Protein AF-A0A950VQM2-F1 (afdb_monomer_lite)

Radius of gyration: 12.69 Å; chains: 1; bounding box: 29×34×24 Å

Secondary structure (DSSP, 8-state):
---PPPHHHHTTS-HHHHHHHHTTTSTT-HHHHHHHHHT---S-HHHHHHHHHHHHHHS-HHHHHHHHHHSPPTT--

Foldseek 3Di:
DLDQDFLVVLLVDDLVVVVVNCCVVAPLCNVLSVVLNVVDDDPDVVSSVVSSVVVCVPPDPVVVVVSVVSDDPVPDD

pLDDT: mean 78.31, std 16.51, range [44.88, 96.19]

Structure (mmCIF, N/CA/C/O backbone):
data_AF-A0A950VQM2-F1
#
_entry.id   AF-A0A950VQM2-F1
#
loop_
_atom_site.group_PDB
_atom_site.id
_atom_site.type_symbol
_atom_site.label_atom_id
_atom_site.label_alt_id
_atom_site.label_comp_id
_atom_site.label_asym_id
_atom_site.label_entity_id
_atom_site.label_seq_id
_atom_site.pdbx_PDB_ins_code
_atom_site.Cartn_x
_atom_site.Cartn_y
_atom_site.Cartn_z
_atom_site.occupancy
_atom_site.B_iso_or_equiv
_atom_site.auth_seq_id
_atom_site.auth_comp_id
_atom_site.auth_asym_id
_atom_site.auth_atom_id
_atom_site.pdbx_PDB_model_num
ATOM 1 N N . MET A 1 1 ? -9.311 15.487 -12.184 1.00 45.78 1 MET A N 1
ATOM 2 C CA . MET A 1 1 ? -9.482 15.491 -10.717 1.00 45.78 1 MET A CA 1
ATOM 3 C C . MET A 1 1 ? -8.974 14.162 -10.185 1.00 45.78 1 MET A C 1
ATOM 5 O O . MET A 1 1 ? -9.376 13.145 -10.753 1.00 45.78 1 MET A O 1
ATOM 9 N N . PRO A 1 2 ? -8.078 14.148 -9.184 1.00 60.78 2 PRO A N 1
ATOM 10 C CA . PRO A 1 2 ? -7.679 12.900 -8.546 1.00 60.78 2 PRO A CA 1
ATOM 11 C C . PRO A 1 2 ? -8.910 12.288 -7.871 1.00 60.78 2 PRO A C 1
ATOM 13 O O . PRO A 1 2 ? -9.603 12.963 -7.113 1.00 60.78 2 PRO A O 1
ATOM 16 N N . HIS A 1 3 ? -9.227 11.044 -8.211 1.00 75.38 3 HIS A N 1
ATOM 17 C CA . HIS A 1 3 ? -10.309 10.281 -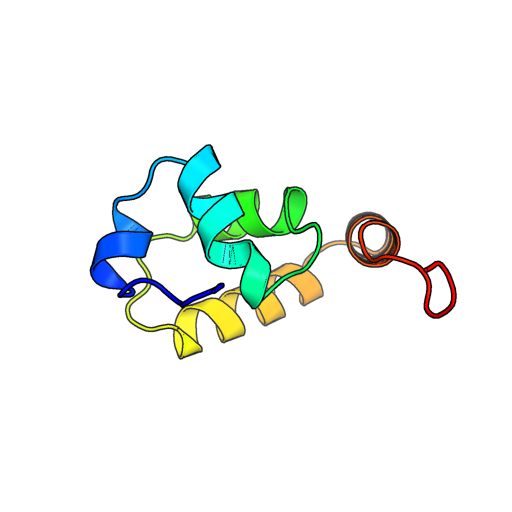7.598 1.00 75.38 3 HIS A CA 1
ATOM 18 C C . HIS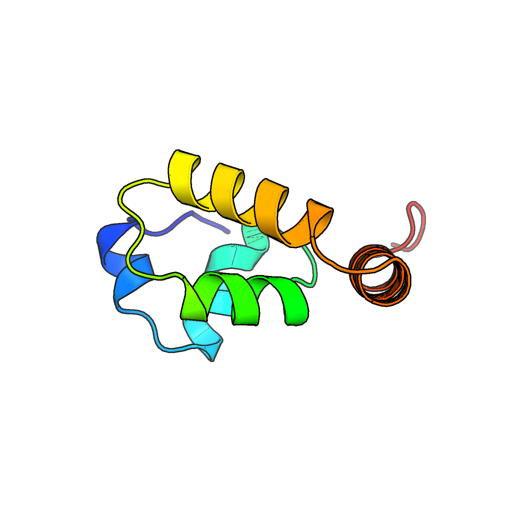 A 1 3 ? -9.783 8.891 -7.262 1.00 75.38 3 HIS A C 1
ATOM 20 O O . HIS A 1 3 ? -8.959 8.342 -7.993 1.00 75.38 3 HIS A O 1
ATOM 26 N N . LEU A 1 4 ? -10.246 8.343 -6.141 1.00 85.62 4 LEU A N 1
ATOM 27 C CA . LEU A 1 4 ? -9.921 6.977 -5.756 1.00 85.62 4 LEU A CA 1
ATOM 28 C C . LEU A 1 4 ? -10.695 6.017 -6.660 1.00 85.62 4 LEU A C 1
ATOM 30 O O . LEU A 1 4 ? -11.914 6.134 -6.801 1.00 85.62 4 LEU A O 1
ATOM 34 N N . VAL A 1 5 ? -9.981 5.080 -7.276 1.00 91.69 5 VAL A N 1
ATOM 35 C CA . VAL A 1 5 ? -10.601 3.985 -8.031 1.00 91.69 5 VAL A CA 1
ATOM 36 C C . VAL A 1 5 ? -11.259 2.989 -7.066 1.00 91.69 5 VAL A C 1
ATOM 38 O O . VAL A 1 5 ? -10.888 2.918 -5.902 1.00 91.69 5 VAL A O 1
ATOM 41 N N . PRO A 1 6 ? -12.234 2.172 -7.476 1.00 93.88 6 PRO A N 1
ATOM 42 C CA . PRO A 1 6 ? -12.744 1.108 -6.616 1.00 93.88 6 PRO A CA 1
ATOM 43 C C . PRO A 1 6 ? -11.634 0.140 -6.169 1.00 93.88 6 PRO A C 1
ATOM 45 O O . PRO A 1 6 ? -10.774 -0.245 -6.960 1.00 93.88 6 PRO A O 1
ATOM 48 N N . VAL A 1 7 ? -11.679 -0.342 -4.921 1.00 92.88 7 VAL A N 1
ATOM 49 C CA . VAL A 1 7 ? -10.642 -1.246 -4.371 1.00 92.88 7 VAL A CA 1
ATOM 50 C C . VAL A 1 7 ? -10.471 -2.537 -5.191 1.00 92.88 7 VAL A C 1
ATOM 52 O O . VAL A 1 7 ? -9.371 -3.065 -5.351 1.00 92.88 7 VAL A O 1
ATOM 55 N N . CYS A 1 8 ? -11.559 -3.032 -5.785 1.00 94.38 8 CYS A N 1
ATOM 56 C CA . CYS A 1 8 ? -11.531 -4.198 -6.662 1.00 94.38 8 CYS A CA 1
ATOM 57 C C . CYS A 1 8 ? -10.804 -3.934 -7.992 1.00 94.38 8 CYS A C 1
ATOM 59 O O . CYS A 1 8 ? -10.243 -4.863 -8.573 1.00 94.38 8 CYS A O 1
ATOM 61 N N . GLU A 1 9 ? -10.804 -2.691 -8.468 1.00 94.94 9 GLU A N 1
ATOM 62 C CA . GLU A 1 9 ? -10.044 -2.244 -9.633 1.00 94.94 9 GLU A CA 1
ATOM 63 C C . GLU A 1 9 ? -8.576 -2.030 -9.259 1.00 94.94 9 GLU A C 1
ATOM 65 O O . GLU A 1 9 ? -7.692 -2.559 -9.931 1.00 94.94 9 GLU A O 1
ATOM 70 N N . LEU A 1 10 ? -8.317 -1.389 -8.115 1.00 93.88 10 LEU A N 1
ATOM 71 C CA . LEU A 1 10 ? -6.982 -1.198 -7.545 1.00 93.88 10 LEU A CA 1
ATOM 72 C C . LEU A 1 10 ? -6.200 -2.527 -7.440 1.00 93.88 10 LEU A C 1
ATOM 74 O O . LEU A 1 10 ? -5.044 -2.625 -7.858 1.00 93.88 10 LEU A O 1
ATOM 78 N N . ASN A 1 11 ? -6.848 -3.598 -6.971 1.00 95.19 11 ASN A N 1
ATOM 79 C CA . ASN A 1 11 ? -6.257 -4.941 -6.869 1.00 95.19 11 ASN A CA 1
ATOM 80 C C . ASN A 1 11 ? -5.870 -5.588 -8.208 1.00 95.19 11 ASN A C 1
ATOM 82 O O . ASN A 1 11 ? -5.181 -6.607 -8.213 1.00 95.19 11 ASN A O 1
ATOM 86 N N . ARG A 1 12 ? -6.315 -5.031 -9.336 1.00 96.19 12 ARG A N 1
ATOM 87 C CA . ARG A 1 12 ? -6.047 -5.553 -10.684 1.00 96.19 12 ARG A CA 1
ATOM 88 C C . ARG A 1 12 ? -5.072 -4.692 -11.474 1.00 96.19 12 ARG A C 1
ATOM 90 O O . ARG A 1 12 ? -4.605 -5.131 -12.520 1.00 96.19 12 ARG A O 1
ATOM 97 N N . LEU A 1 13 ? -4.755 -3.493 -10.987 1.00 94.94 13 LEU A N 1
ATOM 98 C CA . LEU A 1 13 ? -3.816 -2.612 -11.666 1.00 94.94 13 LEU A CA 1
ATOM 99 C C . LEU A 1 13 ? -2.409 -3.233 -11.709 1.00 94.94 13 LEU A C 1
ATOM 101 O O . LEU A 1 13 ? -2.022 -3.932 -10.764 1.00 94.94 13 LEU A O 1
ATOM 105 N N . PRO A 1 14 ? -1.638 -2.983 -12.782 1.00 94.25 14 PRO A N 1
ATOM 106 C CA . PRO A 1 14 ? -0.197 -3.219 -12.796 1.00 94.25 14 PRO A CA 1
ATOM 107 C C . PRO A 1 14 ? 0.519 -2.242 -11.850 1.00 94.25 14 PRO A C 1
ATOM 109 O O . PRO A 1 14 ? -0.036 -1.201 -11.503 1.00 94.25 14 PRO A O 1
ATOM 112 N N . ALA A 1 15 ? 1.752 -2.565 -11.449 1.00 90.12 15 ALA A N 1
ATOM 113 C CA . ALA A 1 15 ? 2.497 -1.838 -10.411 1.00 90.12 15 ALA A CA 1
ATOM 114 C C . ALA A 1 15 ? 2.569 -0.319 -10.640 1.00 90.12 15 ALA A C 1
ATOM 116 O O . ALA A 1 15 ? 2.234 0.442 -9.735 1.00 90.12 15 ALA A O 1
ATOM 117 N N . ASP A 1 16 ? 2.907 0.114 -11.857 1.00 89.00 16 ASP A N 1
ATOM 118 C CA . ASP A 1 16 ? 3.034 1.540 -12.190 1.00 89.00 16 ASP A CA 1
ATOM 119 C C . ASP A 1 16 ? 1.702 2.284 -12.005 1.00 89.00 16 ASP A C 1
ATOM 121 O O . ASP A 1 16 ? 1.638 3.348 -11.395 1.00 89.00 16 ASP A O 1
ATOM 125 N N . ARG A 1 17 ? 0.596 1.675 -12.454 1.00 90.75 17 ARG A N 1
ATOM 126 C CA . ARG A 1 17 ? -0.750 2.259 -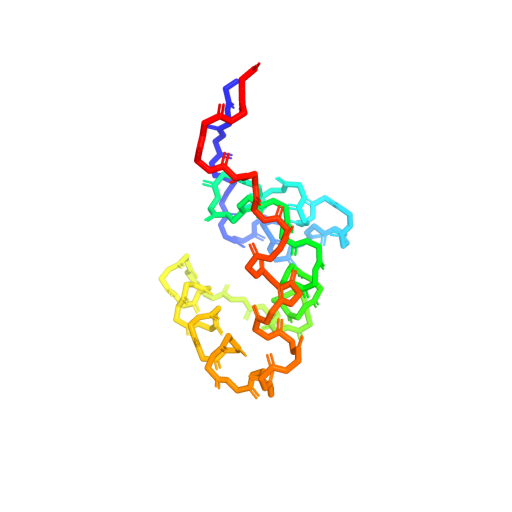12.337 1.00 90.75 17 ARG A CA 1
ATOM 127 C C . ARG A 1 17 ? -1.304 2.174 -10.925 1.00 90.75 17 ARG A C 1
ATOM 129 O O . ARG A 1 17 ? -2.074 3.038 -10.523 1.00 90.75 17 ARG A O 1
ATOM 136 N N . PHE A 1 18 ? -0.912 1.155 -10.167 1.00 91.94 18 PHE A N 1
ATOM 137 C CA . PHE A 1 18 ? -1.237 1.062 -8.752 1.00 91.94 18 PHE A CA 1
ATOM 138 C C . PHE A 1 18 ? -0.577 2.203 -7.971 1.00 91.94 18 PHE A C 1
ATOM 140 O O . PHE A 1 18 ? -1.258 2.865 -7.198 1.00 91.94 18 PHE A O 1
ATOM 147 N N . ALA A 1 19 ? 0.707 2.484 -8.217 1.00 89.00 19 ALA A N 1
ATOM 148 C CA . ALA A 1 19 ? 1.413 3.592 -7.577 1.00 89.00 19 ALA A CA 1
ATOM 149 C C . ALA A 1 19 ? 0.783 4.954 -7.915 1.00 89.00 19 ALA A C 1
ATOM 151 O O . ALA A 1 19 ? 0.509 5.740 -7.010 1.00 89.00 19 ALA A O 1
ATOM 152 N N . GLU A 1 20 ? 0.448 5.199 -9.187 1.00 88.69 20 GLU A N 1
ATOM 153 C CA . GLU A 1 20 ? -0.283 6.408 -9.599 1.00 88.69 20 GLU A CA 1
ATOM 154 C C . GLU A 1 20 ? -1.644 6.536 -8.892 1.00 88.69 20 GLU A C 1
ATOM 156 O O . GLU A 1 20 ? -1.998 7.612 -8.407 1.00 88.69 20 GLU A O 1
ATOM 161 N N . ALA A 1 21 ? -2.400 5.436 -8.793 1.00 90.12 21 ALA A N 1
ATOM 162 C CA . ALA A 1 21 ? -3.712 5.409 -8.144 1.00 90.12 21 ALA A CA 1
ATOM 163 C C . ALA A 1 21 ? -3.646 5.643 -6.624 1.00 90.12 21 ALA A C 1
ATOM 165 O O . ALA A 1 21 ? -4.639 6.062 -6.027 1.00 90.12 21 ALA A O 1
ATOM 166 N N . LEU A 1 22 ? -2.492 5.389 -6.001 1.00 89.12 22 LEU A N 1
ATOM 167 C CA . LEU A 1 22 ? -2.227 5.691 -4.596 1.00 89.12 22 LEU A CA 1
ATOM 168 C C . LEU A 1 22 ? -1.795 7.138 -4.346 1.00 89.12 22 LEU A C 1
ATOM 170 O O . LEU A 1 22 ? -1.866 7.584 -3.202 1.00 89.12 22 LEU A O 1
ATOM 174 N N . GLY A 1 23 ? -1.406 7.880 -5.385 1.00 85.38 23 GLY A N 1
ATOM 175 C CA . GLY A 1 23 ? -0.943 9.267 -5.280 1.00 85.38 23 GLY A CA 1
ATOM 176 C C . GLY A 1 23 ? -1.849 10.208 -4.467 1.00 85.38 23 GLY A C 1
ATOM 177 O O . GLY A 1 23 ? -1.321 11.011 -3.706 1.00 85.38 23 GLY A O 1
ATOM 178 N N . PRO A 1 24 ? -3.195 10.113 -4.541 1.00 85.94 24 PRO A N 1
ATOM 179 C CA . PRO A 1 24 ? -4.080 10.936 -3.711 1.00 85.94 24 PRO A CA 1
ATOM 180 C C . PRO A 1 24 ? -4.021 10.630 -2.206 1.00 85.94 24 PRO A C 1
ATOM 182 O O . PRO A 1 24 ? -4.466 11.452 -1.412 1.00 85.94 24 PRO A O 1
ATOM 185 N N . LEU A 1 25 ? -3.544 9.442 -1.817 1.00 84.12 25 LEU A N 1
ATOM 186 C CA . LEU A 1 25 ? -3.426 9.007 -0.419 1.00 84.12 25 LEU A CA 1
ATOM 187 C C . LEU A 1 25 ? -2.005 9.179 0.117 1.00 84.12 25 LEU A C 1
ATOM 189 O O . LEU A 1 25 ? -1.820 9.473 1.294 1.00 84.12 25 LEU A O 1
ATOM 193 N N . PHE A 1 26 ? -1.011 8.980 -0.743 1.00 83.56 26 PHE A N 1
ATOM 194 C CA . PHE A 1 26 ? 0.395 8.965 -0.379 1.00 83.56 26 PHE A CA 1
ATOM 195 C C . PHE A 1 26 ? 1.176 9.781 -1.421 1.00 83.56 26 PHE A C 1
ATOM 197 O O . PHE A 1 26 ? 1.368 9.342 -2.557 1.00 83.56 26 PHE A O 1
ATOM 204 N N . GLU A 1 27 ? 1.621 10.984 -1.053 1.00 68.56 27 GLU A N 1
ATOM 205 C CA . GLU A 1 27 ? 2.508 11.775 -1.913 1.00 68.56 27 GLU A CA 1
ATOM 206 C C . GLU A 1 27 ? 3.859 11.058 -2.076 1.00 68.56 27 GLU A C 1
ATOM 208 O O . GLU A 1 27 ? 4.423 10.565 -1.102 1.00 68.56 27 GLU A O 1
ATOM 213 N N . ALA A 1 28 ? 4.373 10.979 -3.311 1.00 61.78 28 ALA A N 1
ATOM 214 C CA . ALA A 1 28 ? 5.674 10.373 -3.637 1.00 61.78 28 ALA A CA 1
ATOM 215 C C . ALA A 1 28 ? 5.879 8.939 -3.092 1.00 61.78 28 ALA A C 1
ATOM 217 O O . ALA A 1 28 ? 6.954 8.551 -2.630 1.00 61.78 28 ALA A O 1
ATOM 218 N N . ALA A 1 29 ? 4.828 8.126 -3.179 1.00 62.59 29 ALA A N 1
ATOM 219 C CA . ALA A 1 29 ? 4.723 6.835 -2.514 1.00 62.59 29 ALA A CA 1
ATOM 220 C C . ALA A 1 29 ? 5.571 5.692 -3.087 1.00 62.59 29 ALA A C 1
ATOM 222 O O . ALA A 1 29 ? 5.328 4.559 -2.700 1.00 62.59 29 ALA A O 1
ATOM 223 N N . ASP A 1 30 ? 6.532 5.897 -3.986 1.00 71.69 30 ASP A N 1
ATOM 224 C CA . ASP A 1 30 ? 7.167 4.797 -4.736 1.00 71.69 30 ASP A CA 1
ATOM 225 C C . ASP A 1 30 ? 7.667 3.612 -3.876 1.00 71.69 30 ASP A C 1
ATOM 227 O O . ASP A 1 30 ? 7.412 2.459 -4.243 1.00 71.69 30 ASP A O 1
ATOM 231 N N . PRO A 1 31 ? 8.329 3.821 -2.718 1.00 80.06 31 PRO A N 1
ATOM 232 C CA . PRO A 1 31 ? 8.702 2.718 -1.831 1.00 80.06 31 PRO A CA 1
ATOM 233 C C . PRO A 1 31 ? 7.491 2.055 -1.154 1.00 80.06 31 PRO A C 1
ATOM 235 O O . PRO A 1 31 ? 7.403 0.829 -1.105 1.00 80.06 31 PRO A O 1
ATOM 238 N N . LEU A 1 32 ? 6.539 2.852 -0.661 1.00 82.94 32 LEU A N 1
ATOM 239 C CA . LEU A 1 32 ? 5.356 2.369 0.055 1.00 82.94 32 LEU A CA 1
ATOM 240 C C . LEU A 1 32 ? 4.362 1.676 -0.888 1.00 82.94 32 LEU A C 1
ATOM 242 O O . LEU A 1 32 ? 3.835 0.618 -0.565 1.00 82.94 32 LEU A O 1
ATOM 246 N N . ALA A 1 33 ? 4.161 2.215 -2.084 1.00 87.88 33 ALA A N 1
ATOM 247 C CA . ALA A 1 33 ? 3.326 1.664 -3.136 1.00 87.88 33 ALA A CA 1
ATOM 248 C C . ALA A 1 33 ? 3.834 0.296 -3.594 1.00 87.88 33 ALA A C 1
ATOM 250 O O . ALA A 1 33 ? 3.024 -0.606 -3.789 1.00 87.88 33 ALA A O 1
ATOM 251 N N . LYS A 1 34 ? 5.157 0.096 -3.700 1.00 87.25 34 LYS A N 1
ATOM 252 C CA . LYS A 1 34 ? 5.744 -1.225 -3.991 1.00 87.25 34 LYS A CA 1
ATOM 253 C C . LYS A 1 34 ? 5.436 -2.244 -2.897 1.00 87.25 34 LYS A C 1
ATOM 255 O O . LYS A 1 34 ? 5.078 -3.378 -3.212 1.00 87.25 34 LYS A O 1
ATOM 260 N N . LEU A 1 35 ? 5.542 -1.842 -1.629 1.00 87.88 35 LEU A N 1
ATOM 261 C CA . LEU A 1 35 ? 5.204 -2.709 -0.499 1.00 87.88 35 LEU A CA 1
ATOM 262 C C . LEU A 1 35 ? 3.706 -3.036 -0.494 1.00 87.88 35 LEU A C 1
ATOM 264 O O . LEU A 1 35 ? 3.328 -4.203 -0.495 1.00 87.88 35 LEU A O 1
ATOM 268 N N . LEU A 1 36 ? 2.844 -2.026 -0.600 1.00 90.44 36 LEU A N 1
ATOM 269 C CA . LEU A 1 36 ? 1.393 -2.206 -0.658 1.00 90.44 36 LEU A CA 1
ATOM 270 C C . LEU A 1 36 ? 0.957 -3.056 -1.858 1.00 90.44 36 LEU A C 1
ATOM 272 O O . LEU A 1 36 ? 0.062 -3.888 -1.725 1.00 90.44 36 LEU A O 1
ATOM 276 N N . TYR A 1 37 ? 1.615 -2.914 -3.011 1.00 93.00 37 TYR A N 1
ATOM 277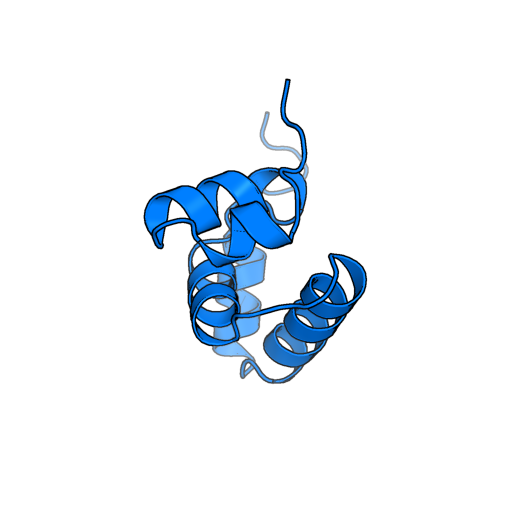 C CA . TYR A 1 37 ? 1.351 -3.721 -4.202 1.00 93.00 37 TYR A CA 1
ATOM 278 C C . TYR A 1 37 ? 1.596 -5.217 -3.963 1.00 93.00 37 TYR A C 1
ATOM 280 O O . TYR A 1 37 ? 0.834 -6.047 -4.471 1.00 93.00 37 TYR A O 1
ATOM 288 N N . ALA A 1 38 ? 2.627 -5.556 -3.181 1.00 91.88 38 ALA A N 1
ATOM 289 C CA . ALA A 1 38 ? 2.961 -6.927 -2.799 1.00 91.88 38 ALA A CA 1
ATOM 290 C C . ALA A 1 38 ? 1.993 -7.520 -1.757 1.00 91.88 38 ALA A C 1
ATOM 292 O O . ALA A 1 38 ? 1.869 -8.738 -1.675 1.00 91.88 38 ALA A O 1
ATOM 293 N N . HIS A 1 39 ? 1.283 -6.675 -1.005 1.00 90.75 39 HIS A N 1
ATOM 294 C CA . HIS A 1 39 ? 0.299 -7.074 0.010 1.00 90.75 39 HIS A CA 1
ATOM 295 C C . HIS A 1 39 ? -1.139 -7.204 -0.517 1.00 90.75 39 HIS A C 1
ATOM 297 O O . HIS A 1 39 ? -2.061 -7.509 0.238 1.00 90.75 39 HIS A O 1
ATOM 303 N N . ARG A 1 40 ? -1.350 -6.996 -1.818 1.00 92.38 40 ARG A N 1
ATOM 304 C CA . ARG A 1 40 ? -2.645 -7.239 -2.463 1.00 92.38 40 ARG A CA 1
ATOM 305 C C . ARG A 1 40 ? -2.990 -8.741 -2.471 1.00 92.38 40 ARG A C 1
ATOM 307 O O . ARG A 1 40 ? -2.086 -9.572 -2.523 1.00 92.38 40 ARG A O 1
ATOM 314 N N . PRO A 1 41 ? -4.282 -9.105 -2.549 1.00 94.62 41 PRO A N 1
ATOM 315 C CA . PRO A 1 41 ? -5.437 -8.213 -2.626 1.00 94.62 41 PRO A CA 1
ATOM 316 C C . PRO A 1 41 ? -5.835 -7.625 -1.267 1.00 94.62 41 PRO A C 1
ATOM 318 O O . PRO A 1 41 ? -5.770 -8.303 -0.247 1.00 94.62 41 PRO A O 1
ATOM 321 N N . VAL A 1 42 ? -6.328 -6.386 -1.280 1.00 92.38 42 VAL A N 1
ATOM 322 C CA . VAL A 1 42 ? -6.966 -5.737 -0.122 1.00 92.38 42 VAL A CA 1
ATOM 323 C C . VAL A 1 42 ? -8.488 -5.702 -0.282 1.00 92.38 42 VAL A C 1
ATOM 325 O O . VAL A 1 42 ? -9.013 -5.567 -1.385 1.00 92.38 42 VAL A O 1
ATOM 328 N N . SER A 1 43 ? -9.221 -5.843 0.814 1.00 94.25 43 SER A N 1
ATOM 329 C CA . SER A 1 43 ? -10.688 -5.903 0.836 1.00 94.25 43 SER A CA 1
ATOM 330 C C . SER A 1 43 ? -11.355 -4.525 0.872 1.00 94.25 43 SER A C 1
ATOM 332 O O . SER A 1 43 ? -12.478 -4.377 0.392 1.00 94.25 43 SER A O 1
ATOM 334 N N . SER A 1 44 ? -10.663 -3.509 1.393 1.00 94.88 44 SER A N 1
ATOM 335 C CA . SER A 1 44 ? -11.151 -2.134 1.511 1.00 94.88 44 SER A CA 1
ATOM 336 C C . SER A 1 44 ? -9.994 -1.127 1.527 1.00 94.88 44 SER A C 1
ATOM 338 O O . SER A 1 44 ? -8.830 -1.496 1.696 1.00 94.88 44 SER A O 1
ATOM 340 N N . TYR A 1 45 ? -10.319 0.159 1.362 1.00 92.38 45 TYR A N 1
ATOM 341 C CA . TYR A 1 45 ? -9.354 1.249 1.549 1.00 92.38 45 TYR A CA 1
ATOM 342 C C . TYR A 1 45 ? -8.909 1.405 3.005 1.00 92.38 45 TYR A C 1
ATOM 344 O O . TYR A 1 45 ? -7.772 1.785 3.246 1.00 92.38 45 TYR A O 1
ATOM 352 N N . GLU A 1 46 ? -9.771 1.065 3.961 1.00 93.62 46 GLU A N 1
ATOM 353 C CA . GLU A 1 46 ? -9.419 1.024 5.383 1.00 93.62 46 GLU A CA 1
ATOM 354 C C . GLU A 1 46 ? -8.318 -0.013 5.630 1.00 93.62 46 GLU A C 1
ATOM 356 O O . GLU A 1 46 ? -7.253 0.338 6.122 1.00 93.62 46 GLU A O 1
ATOM 361 N N . GLN A 1 47 ? -8.483 -1.243 5.123 1.00 93.00 47 GLN A N 1
ATOM 362 C CA . GLN A 1 47 ? -7.440 -2.267 5.231 1.00 93.00 47 GLN A CA 1
ATOM 363 C C . GLN A 1 47 ? -6.135 -1.839 4.544 1.00 93.00 47 GLN A C 1
ATOM 365 O O . GLN A 1 47 ? -5.048 -2.154 5.025 1.00 93.00 47 GLN A O 1
ATOM 370 N N . LEU A 1 48 ? -6.217 -1.140 3.408 1.00 92.56 48 LEU A N 1
ATOM 371 C CA . LEU A 1 48 ? -5.040 -0.605 2.723 1.00 92.56 48 LEU A CA 1
ATOM 372 C C . LEU A 1 48 ? -4.289 0.411 3.602 1.00 92.56 48 LEU A C 1
ATOM 374 O O . LEU A 1 48 ? -3.062 0.354 3.667 1.00 92.56 48 LEU A O 1
ATOM 378 N N . ILE A 1 49 ? -5.015 1.313 4.268 1.00 91.38 49 ILE A N 1
ATOM 379 C CA . ILE A 1 49 ? -4.448 2.322 5.173 1.00 91.38 49 ILE A CA 1
ATOM 380 C C . ILE A 1 49 ? -3.831 1.646 6.401 1.00 91.38 49 ILE A C 1
ATOM 382 O O . ILE A 1 49 ? -2.676 1.926 6.713 1.00 91.38 49 ILE A O 1
ATOM 386 N N . ASP A 1 50 ? -4.526 0.688 7.016 1.00 91.19 50 ASP A N 1
ATOM 387 C CA . ASP A 1 50 ? -4.001 -0.083 8.151 1.00 91.19 50 ASP A CA 1
ATOM 388 C C . ASP A 1 50 ? -2.716 -0.835 7.771 1.00 91.19 50 ASP A C 1
ATOM 390 O O . ASP A 1 50 ? -1.732 -0.851 8.512 1.00 91.19 50 ASP A O 1
ATOM 394 N N . THR A 1 51 ? -2.689 -1.430 6.573 1.00 89.12 51 THR A N 1
ATOM 395 C CA . THR A 1 51 ? -1.493 -2.106 6.044 1.00 89.12 51 THR A CA 1
ATOM 396 C C . THR A 1 51 ? -0.356 -1.100 5.845 1.00 89.12 51 THR A C 1
ATOM 398 O O . THR A 1 51 ? 0.791 -1.394 6.177 1.00 89.12 51 THR A O 1
ATOM 401 N N . ALA A 1 52 ? -0.647 0.099 5.334 1.00 89.12 52 ALA A N 1
ATOM 402 C CA . ALA A 1 52 ? 0.348 1.152 5.152 1.00 89.12 52 ALA A CA 1
ATOM 403 C C . ALA A 1 52 ? 0.935 1.625 6.493 1.00 89.12 52 ALA A C 1
ATOM 405 O O . ALA A 1 52 ? 2.152 1.781 6.612 1.00 89.12 52 ALA A O 1
ATOM 406 N N . GLU A 1 53 ? 0.103 1.791 7.520 1.00 87.00 53 GLU A N 1
ATOM 407 C CA . GLU A 1 53 ? 0.543 2.131 8.876 1.00 87.00 53 GLU A CA 1
ATOM 408 C C . GLU A 1 53 ? 1.431 1.027 9.469 1.00 87.00 53 GLU A C 1
ATOM 410 O O . GLU A 1 53 ? 2.512 1.295 9.996 1.00 87.00 53 GLU A O 1
ATOM 415 N N . GLN A 1 54 ? 1.037 -0.239 9.333 1.00 86.31 54 GLN A N 1
ATOM 416 C CA . GLN A 1 54 ? 1.848 -1.367 9.797 1.00 86.31 54 GLN A CA 1
ATOM 417 C C . GLN A 1 54 ? 3.202 -1.424 9.080 1.00 86.31 54 GLN A C 1
ATOM 419 O O . GLN A 1 54 ? 4.240 -1.557 9.727 1.00 86.31 54 GLN A O 1
ATOM 424 N N . LEU A 1 55 ? 3.214 -1.271 7.755 1.00 82.38 55 LEU A N 1
ATOM 425 C CA . LEU A 1 55 ? 4.439 -1.301 6.956 1.00 82.38 55 LEU A CA 1
ATOM 426 C C . LEU A 1 55 ? 5.370 -0.134 7.294 1.00 82.38 55 LEU A C 1
ATOM 428 O O . LEU A 1 55 ? 6.570 -0.340 7.455 1.00 82.38 55 LEU A O 1
ATOM 432 N N . THR A 1 56 ? 4.836 1.076 7.459 1.00 76.62 56 THR A N 1
ATOM 433 C CA . THR A 1 56 ? 5.639 2.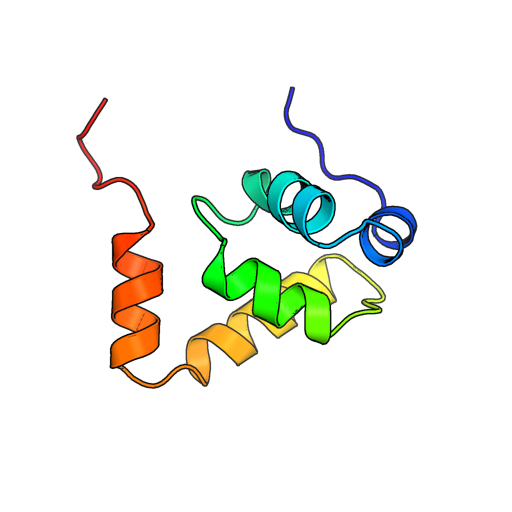247 7.849 1.00 76.62 56 THR A CA 1
ATOM 434 C C . THR A 1 56 ? 6.193 2.128 9.267 1.00 76.62 56 THR A C 1
ATOM 436 O O . THR A 1 56 ? 7.315 2.570 9.513 1.00 76.62 56 THR A O 1
ATOM 439 N N . ASN A 1 57 ? 5.482 1.465 10.182 1.00 69.94 57 ASN A N 1
ATOM 440 C CA . ASN A 1 57 ? 5.981 1.172 11.525 1.00 69.94 57 ASN A CA 1
ATOM 441 C C . ASN A 1 57 ? 7.112 0.130 11.535 1.00 69.94 57 ASN A C 1
ATOM 443 O O . ASN A 1 57 ? 8.043 0.272 12.336 1.00 69.94 57 ASN A O 1
ATOM 447 N N . VAL A 1 58 ? 7.054 -0.860 10.636 1.00 64.88 58 VAL A N 1
ATOM 448 C CA . VAL A 1 58 ? 8.031 -1.959 10.504 1.00 64.88 58 VAL A CA 1
ATOM 449 C C . VAL A 1 58 ? 9.266 -1.570 9.683 1.00 64.88 58 VAL A C 1
ATOM 451 O O . VAL A 1 58 ? 10.321 -2.175 9.864 1.00 64.88 58 VAL A O 1
ATOM 454 N N . LEU A 1 59 ? 9.187 -0.548 8.822 1.00 61.94 59 LEU A N 1
ATOM 455 C CA . LEU A 1 59 ? 10.375 0.006 8.167 1.00 61.94 59 LEU A CA 1
ATOM 456 C C . LEU A 1 59 ? 11.386 0.462 9.237 1.00 61.94 59 LEU A C 1
ATOM 458 O O . LEU A 1 59 ? 11.081 1.310 10.081 1.00 61.94 59 LEU A O 1
ATOM 462 N N . GLU A 1 60 ? 12.594 -0.110 9.203 1.00 55.84 60 GLU A N 1
ATOM 463 C CA . GLU A 1 60 ? 13.724 0.340 10.022 1.00 55.84 60 GLU A CA 1
ATOM 464 C C . GLU A 1 60 ? 13.969 1.843 9.807 1.00 55.84 60 GLU A C 1
ATOM 466 O O . GLU A 1 60 ? 13.574 2.415 8.789 1.00 55.84 60 GLU A O 1
ATOM 471 N N . GLU A 1 61 ? 14.622 2.501 10.766 1.00 54.41 61 GLU A N 1
ATOM 472 C CA . GLU A 1 61 ? 14.812 3.962 10.817 1.00 54.41 61 GLU A CA 1
ATOM 473 C C . GLU A 1 61 ? 15.276 4.573 9.473 1.00 54.41 61 GLU A C 1
ATOM 475 O O . GLU A 1 61 ? 14.795 5.628 9.059 1.00 54.41 61 GLU A O 1
ATOM 480 N N . ALA A 1 62 ? 16.112 3.847 8.720 1.00 52.12 62 ALA A N 1
ATOM 481 C CA . ALA A 1 62 ? 16.570 4.220 7.380 1.00 52.12 62 ALA A CA 1
ATOM 482 C C . ALA A 1 62 ? 15.451 4.278 6.311 1.00 52.12 62 ALA A C 1
ATOM 484 O O . ALA A 1 62 ? 15.471 5.150 5.441 1.00 52.12 62 ALA A O 1
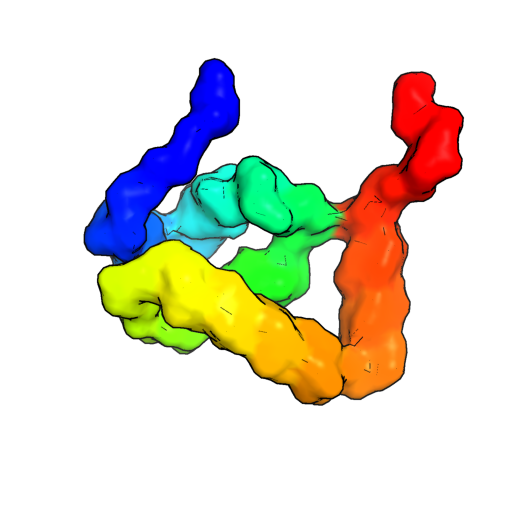ATOM 485 N N . GLY A 1 63 ? 14.455 3.389 6.374 1.00 54.00 63 GLY A N 1
ATOM 486 C CA . GLY A 1 63 ? 13.284 3.387 5.491 1.00 54.00 63 GLY A CA 1
ATOM 487 C C . GLY A 1 63 ? 12.280 4.491 5.834 1.00 54.00 63 GLY A C 1
ATOM 488 O O . GLY A 1 63 ? 11.710 5.105 4.933 1.00 54.00 63 GLY A O 1
ATOM 489 N N . LYS A 1 64 ? 12.130 4.819 7.124 1.00 57.03 64 LYS A N 1
ATOM 490 C CA . LYS A 1 64 ? 11.307 5.951 7.591 1.00 57.03 64 LYS A CA 1
ATOM 491 C C . LYS A 1 64 ? 11.853 7.293 7.096 1.00 57.03 64 LYS A C 1
ATOM 493 O O . LYS A 1 64 ? 11.078 8.135 6.652 1.00 57.03 64 LYS A O 1
ATOM 498 N N . ILE A 1 65 ? 13.178 7.464 7.087 1.00 58.12 65 ILE A N 1
ATOM 499 C CA . ILE A 1 65 ? 13.842 8.658 6.534 1.00 58.12 65 ILE A CA 1
ATOM 500 C C . ILE A 1 65 ? 13.623 8.769 5.016 1.00 58.12 65 ILE A C 1
ATOM 502 O O . ILE A 1 65 ? 13.375 9.863 4.519 1.00 58.12 65 ILE A O 1
ATOM 506 N N . ALA A 1 66 ? 13.678 7.660 4.270 1.00 57.53 66 ALA A N 1
ATOM 507 C CA . ALA A 1 66 ? 13.442 7.669 2.824 1.00 57.53 66 ALA A CA 1
ATOM 508 C C . ALA A 1 66 ? 11.994 8.045 2.460 1.00 57.53 66 ALA A C 1
ATOM 510 O O . ALA A 1 66 ? 11.789 8.807 1.520 1.00 57.53 66 ALA A O 1
ATOM 511 N N . VAL A 1 67 ? 11.007 7.564 3.227 1.00 57.19 67 VAL A N 1
ATOM 512 C CA . VAL A 1 67 ? 9.593 7.947 3.057 1.00 57.19 67 VAL A CA 1
ATOM 513 C C . VAL A 1 67 ? 9.370 9.410 3.452 1.00 57.19 67 VAL A C 1
ATOM 515 O O . VAL A 1 67 ? 8.759 10.155 2.696 1.00 57.19 67 VAL A O 1
ATOM 518 N N . ALA A 1 68 ? 9.929 9.868 4.576 1.00 57.97 68 ALA A N 1
ATOM 519 C CA . ALA A 1 68 ? 9.826 11.268 4.994 1.00 57.97 68 ALA A CA 1
ATOM 520 C C . ALA A 1 68 ? 10.486 12.243 3.999 1.00 57.97 68 ALA A C 1
ATOM 522 O O . ALA A 1 68 ? 9.960 13.326 3.767 1.00 57.97 68 ALA A O 1
ATOM 523 N N . ASN A 1 69 ? 11.610 11.858 3.384 1.00 59.06 69 ASN A N 1
ATOM 524 C CA . ASN A 1 69 ? 12.296 12.665 2.368 1.00 59.06 69 ASN A CA 1
ATOM 525 C C . ASN A 1 69 ? 11.626 12.629 0.985 1.00 59.06 69 ASN A C 1
ATOM 527 O O . ASN A 1 69 ? 12.002 13.424 0.127 1.00 59.06 69 ASN A O 1
ATOM 531 N N . ALA A 1 70 ? 10.686 11.709 0.742 1.00 58.62 70 ALA A N 1
ATOM 532 C CA . ALA A 1 70 ? 9.917 11.676 -0.500 1.00 58.62 70 ALA A CA 1
ATOM 533 C C . ALA A 1 70 ? 8.821 12.757 -0.515 1.00 58.62 70 ALA A C 1
ATOM 535 O O . ALA A 1 70 ? 8.423 13.213 -1.586 1.00 58.62 70 ALA A O 1
ATOM 536 N N . HIS A 1 71 ? 8.376 13.215 0.659 1.00 54.00 71 HIS A N 1
ATOM 537 C CA . HIS A 1 71 ? 7.438 14.326 0.762 1.00 54.00 71 HIS A CA 1
ATOM 538 C C . HIS A 1 71 ? 8.104 15.664 0.393 1.00 54.00 71 HIS A C 1
ATOM 540 O O . HIS A 1 71 ? 9.215 15.946 0.859 1.00 54.00 71 HIS A O 1
ATOM 546 N N . PRO A 1 72 ? 7.423 16.532 -0.381 1.00 51.59 72 PRO A N 1
ATOM 547 C CA . PRO A 1 72 ? 7.825 17.925 -0.528 1.00 51.59 72 PRO A CA 1
ATOM 548 C C . PRO A 1 72 ? 7.972 18.576 0.850 1.00 51.59 72 PRO A C 1
ATOM 550 O O . PRO A 1 72 ? 7.133 18.390 1.737 1.00 51.59 72 PRO A O 1
ATOM 553 N N . ARG A 1 73 ? 9.038 19.356 1.055 1.00 59.25 73 ARG A N 1
ATOM 554 C CA . ARG A 1 73 ? 9.171 20.139 2.287 1.00 59.25 73 ARG A CA 1
ATOM 555 C C . ARG A 1 73 ? 8.028 21.149 2.358 1.00 59.25 73 ARG A C 1
ATOM 557 O O . ARG A 1 73 ? 7.734 21.828 1.377 1.00 59.25 73 ARG A O 1
ATOM 564 N N . ILE A 1 74 ? 7.421 21.291 3.537 1.00 48.91 74 ILE A N 1
ATOM 565 C CA . ILE A 1 74 ? 6.448 22.358 3.803 1.00 48.91 74 ILE A CA 1
ATOM 566 C C . ILE A 1 74 ? 7.130 23.704 3.489 1.00 48.91 74 ILE A C 1
ATOM 568 O O . ILE A 1 74 ? 8.038 24.112 4.213 1.00 48.91 74 ILE A O 1
ATOM 572 N N . GLY A 1 75 ? 6.706 24.377 2.415 1.00 44.88 75 GLY A N 1
ATOM 573 C CA . GLY A 1 75 ? 7.210 25.696 2.011 1.00 44.88 75 GLY A CA 1
ATOM 574 C C . GLY A 1 75 ? 7.906 25.781 0.647 1.00 44.88 75 GLY A C 1
ATOM 575 O O . GLY A 1 75 ? 8.258 26.889 0.251 1.00 44.88 75 GLY A O 1
ATOM 576 N N . GLU A 1 76 ? 8.079 24.681 -0.089 1.00 48.38 76 GLU A N 1
ATOM 577 C CA . GLU A 1 76 ? 8.458 24.746 -1.509 1.00 48.38 76 GLU A CA 1
ATOM 578 C C . GLU A 1 76 ? 7.182 24.710 -2.371 1.00 48.38 76 GLU A C 1
ATOM 580 O O . GLU A 1 76 ? 6.428 23.738 -2.350 1.00 48.38 76 GLU A O 1
ATOM 585 N N . SER A 1 77 ? 6.896 25.816 -3.064 1.00 46.47 77 SER A N 1
ATOM 586 C CA . SER A 1 77 ? 5.831 25.969 -4.070 1.00 46.47 77 SER A CA 1
ATOM 587 C C . SER A 1 77 ? 6.428 26.453 -5.380 1.00 46.47 77 SER A C 1
ATOM 589 O O . SER A 1 77 ? 7.367 27.279 -5.311 1.00 46.47 77 SER A O 1
#

Sequence (77 aa):
MPHLVPVCELNRLPADRFAEALGPLFEAADPLAKLLYAHRPVSSYEQLIDTAEQLTNVLEEAGKIAVANAHPRIGES